Protein AF-A0A9X1F9C8-F1 (afdb_monomer_lite)

Structure (mmCIF, N/CA/C/O backbone):
data_AF-A0A9X1F9C8-F1
#
_entry.id   AF-A0A9X1F9C8-F1
#
loop_
_atom_site.group_PDB
_atom_site.id
_atom_site.type_symbol
_atom_site.label_atom_id
_atom_site.label_alt_id
_atom_site.label_comp_id
_atom_site.label_asym_id
_atom_site.label_entity_id
_atom_site.label_seq_id
_atom_site.pdbx_PDB_ins_code
_atom_site.Cartn_x
_atom_site.Cartn_y
_atom_site.Cartn_z
_atom_site.occupancy
_atom_site.B_iso_or_equiv
_atom_site.auth_seq_id
_atom_site.auth_comp_id
_atom_site.auth_asym_id
_atom_site.auth_atom_id
_atom_site.pdbx_PDB_model_num
ATOM 1 N N . MET A 1 1 ? 23.480 0.627 -14.653 1.00 69.06 1 MET A N 1
ATOM 2 C CA . MET A 1 1 ? 23.622 -0.669 -15.360 1.00 69.06 1 MET A CA 1
ATOM 3 C C . MET A 1 1 ? 22.426 -1.505 -14.966 1.00 69.06 1 MET A C 1
ATOM 5 O O . MET A 1 1 ? 22.136 -1.550 -13.777 1.00 69.06 1 MET A O 1
ATOM 9 N N . ALA A 1 2 ? 21.720 -2.094 -15.929 1.00 77.38 2 ALA A N 1
ATOM 10 C CA . ALA A 1 2 ? 20.571 -2.934 -15.624 1.00 77.38 2 ALA A CA 1
ATOM 11 C C . ALA A 1 2 ? 21.027 -4.300 -15.088 1.00 77.38 2 ALA A C 1
ATOM 13 O O . ALA A 1 2 ? 22.031 -4.846 -15.551 1.00 77.38 2 ALA A O 1
ATOM 14 N N . GLU A 1 3 ? 20.318 -4.809 -14.087 1.00 83.38 3 GLU A N 1
ATOM 15 C CA . GLU A 1 3 ? 20.556 -6.116 -13.477 1.00 83.38 3 GLU A CA 1
ATOM 16 C C . GLU A 1 3 ? 19.285 -6.961 -13.583 1.00 83.38 3 GLU A C 1
ATOM 18 O O . GLU A 1 3 ? 18.171 -6.435 -13.510 1.00 83.38 3 GLU A O 1
ATOM 23 N N . VAL A 1 4 ? 19.457 -8.269 -13.778 1.00 88.56 4 VAL A N 1
ATOM 24 C CA . VAL A 1 4 ? 18.351 -9.229 -13.747 1.00 88.56 4 VAL A CA 1
ATOM 25 C C . VAL A 1 4 ? 18.029 -9.537 -12.290 1.00 88.56 4 VAL A C 1
ATOM 27 O O . VAL A 1 4 ? 18.861 -10.090 -11.573 1.00 88.56 4 VAL A O 1
ATOM 30 N N . VAL A 1 5 ? 16.823 -9.180 -11.863 1.00 90.88 5 VAL A N 1
ATOM 31 C CA . VAL A 1 5 ? 16.334 -9.370 -10.494 1.00 90.88 5 VAL A CA 1
ATOM 32 C C . VAL A 1 5 ? 14.950 -10.009 -10.489 1.00 90.88 5 VAL A C 1
ATOM 34 O O . VAL A 1 5 ? 14.220 -10.000 -11.482 1.00 90.88 5 VAL A O 1
ATOM 37 N N . TYR A 1 6 ? 14.573 -10.523 -9.326 1.00 90.62 6 TYR A N 1
ATOM 38 C CA . TYR A 1 6 ? 13.283 -11.136 -9.054 1.00 90.62 6 TYR A CA 1
ATOM 39 C C . TYR A 1 6 ? 12.459 -10.195 -8.178 1.00 90.62 6 TYR A C 1
ATOM 41 O O . TYR A 1 6 ? 12.807 -9.914 -7.031 1.00 90.62 6 TYR A O 1
ATOM 49 N N . ILE A 1 7 ? 11.371 -9.675 -8.733 1.00 88.62 7 ILE A N 1
ATOM 50 C CA . ILE A 1 7 ? 10.540 -8.642 -8.119 1.00 88.62 7 ILE A CA 1
ATOM 51 C C . ILE A 1 7 ? 9.278 -9.289 -7.561 1.00 88.62 7 ILE A C 1
ATOM 53 O O . ILE A 1 7 ? 8.485 -9.869 -8.303 1.00 88.62 7 ILE A O 1
ATOM 57 N N . GLU A 1 8 ? 9.082 -9.170 -6.253 1.00 89.12 8 GLU A N 1
ATOM 58 C CA . GLU A 1 8 ? 7.899 -9.650 -5.548 1.00 89.12 8 GLU A CA 1
ATOM 59 C C . GLU A 1 8 ? 6.808 -8.578 -5.544 1.00 89.12 8 GLU A C 1
ATOM 61 O O . GLU A 1 8 ? 7.004 -7.462 -5.061 1.00 89.12 8 GLU A O 1
ATOM 66 N N . ILE A 1 9 ? 5.630 -8.935 -6.045 1.00 87.75 9 ILE A N 1
ATOM 67 C CA . ILE A 1 9 ? 4.462 -8.071 -6.186 1.00 87.75 9 ILE A CA 1
ATOM 68 C C . ILE A 1 9 ? 3.330 -8.647 -5.338 1.00 87.75 9 ILE A C 1
ATOM 70 O O . ILE A 1 9 ? 3.001 -9.828 -5.445 1.00 87.75 9 ILE A O 1
ATOM 74 N N . ASN A 1 10 ? 2.704 -7.819 -4.504 1.00 83.81 10 ASN A N 1
ATOM 75 C CA . ASN A 1 10 ? 1.563 -8.231 -3.687 1.00 83.81 10 ASN A CA 1
ATOM 76 C C . ASN A 1 10 ? 0.226 -8.144 -4.450 1.00 83.81 10 ASN A C 1
ATOM 78 O O . ASN A 1 10 ? 0.133 -7.595 -5.547 1.00 83.81 10 ASN A O 1
ATOM 82 N N . GLY A 1 11 ? -0.861 -8.599 -3.820 1.00 76.44 11 GLY A N 1
ATOM 83 C CA . GLY A 1 11 ? -2.193 -8.659 -4.440 1.00 76.44 11 GLY A CA 1
ATOM 84 C C . GLY A 1 11 ? -2.841 -7.311 -4.785 1.00 76.44 11 GLY A C 1
ATOM 85 O O . GLY A 1 11 ? -3.947 -7.290 -5.312 1.00 76.44 11 GLY A O 1
ATOM 86 N N . ASN A 1 12 ? -2.184 -6.189 -4.481 1.00 78.56 12 ASN A N 1
ATOM 87 C CA . ASN A 1 12 ? -2.592 -4.840 -4.884 1.00 78.56 12 ASN A CA 1
ATOM 88 C C . ASN A 1 12 ? -1.683 -4.272 -5.981 1.00 78.56 12 ASN A C 1
ATOM 90 O O . ASN A 1 12 ? -1.675 -3.062 -6.170 1.00 78.56 12 ASN A O 1
ATOM 94 N N . ASN A 1 13 ? -0.913 -5.127 -6.660 1.00 80.00 13 ASN A N 1
ATOM 95 C CA . ASN A 1 13 ? 0.020 -4.752 -7.718 1.00 80.00 13 ASN A CA 1
ATOM 96 C C . ASN A 1 13 ? 1.192 -3.865 -7.252 1.00 80.00 13 ASN A C 1
ATOM 98 O O . ASN A 1 13 ? 1.811 -3.191 -8.064 1.00 80.00 13 ASN A O 1
ATOM 102 N N . ILE A 1 14 ? 1.519 -3.884 -5.954 1.00 81.94 14 ILE A N 1
ATOM 103 C CA . ILE A 1 14 ? 2.641 -3.126 -5.381 1.00 81.94 14 ILE A CA 1
ATOM 104 C C . ILE A 1 14 ? 3.847 -4.040 -5.186 1.00 81.94 14 ILE A C 1
ATOM 106 O O . ILE A 1 14 ? 3.704 -5.145 -4.654 1.00 81.94 14 ILE A O 1
ATOM 110 N N . ILE A 1 15 ? 5.020 -3.549 -5.566 1.00 83.88 15 ILE A N 1
ATOM 111 C CA . ILE A 1 15 ? 6.319 -4.185 -5.378 1.00 83.88 15 ILE A CA 1
ATOM 112 C C . ILE A 1 15 ? 6.682 -4.125 -3.896 1.00 83.88 15 ILE A C 1
ATOM 114 O O . ILE A 1 15 ? 6.796 -3.051 -3.314 1.00 83.88 15 ILE A O 1
ATOM 118 N N . VAL A 1 16 ? 6.856 -5.284 -3.274 1.00 82.88 16 VAL A N 1
ATOM 119 C CA . VAL A 1 16 ? 7.151 -5.416 -1.837 1.00 82.88 16 VAL A CA 1
ATOM 120 C C . VAL A 1 16 ? 8.544 -5.965 -1.558 1.00 82.88 16 VAL A C 1
ATOM 122 O O . VAL A 1 16 ? 9.002 -5.910 -0.420 1.00 82.88 16 VAL A O 1
ATOM 125 N N . GLY A 1 17 ? 9.220 -6.484 -2.580 1.00 85.00 17 GLY A N 1
ATOM 126 C CA . GLY A 1 17 ? 10.547 -7.058 -2.446 1.00 85.00 17 GLY A CA 1
ATOM 127 C C . GLY A 1 17 ? 11.260 -7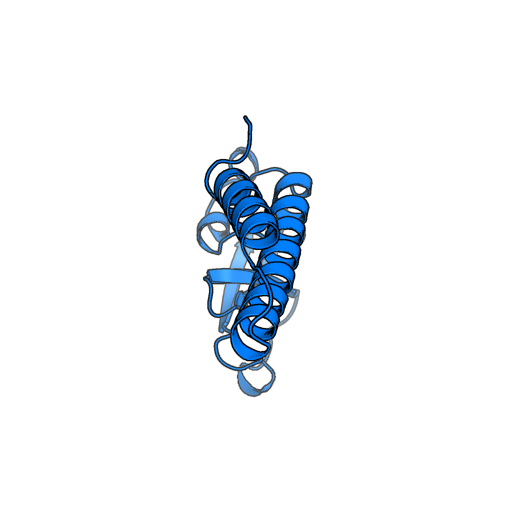.139 -3.785 1.00 85.00 17 GLY A C 1
ATOM 128 O O . GLY A 1 17 ? 10.632 -7.270 -4.835 1.00 85.00 17 GLY A O 1
ATOM 129 N N . VAL A 1 18 ? 12.581 -7.051 -3.727 1.00 87.81 18 VAL A N 1
ATOM 130 C CA . VAL A 1 18 ? 13.484 -7.200 -4.864 1.00 87.81 18 VAL A CA 1
ATOM 131 C C . VAL A 1 18 ? 14.599 -8.121 -4.412 1.00 87.81 18 VAL A C 1
ATOM 133 O O . VAL A 1 18 ? 15.224 -7.884 -3.378 1.00 87.81 18 VAL A O 1
ATOM 136 N N . HIS A 1 19 ? 14.823 -9.178 -5.179 1.00 87.69 19 HIS A N 1
ATOM 137 C CA . HIS A 1 19 ? 15.697 -10.276 -4.806 1.00 87.69 19 HIS A CA 1
ATOM 138 C C . HIS A 1 19 ? 16.674 -10.563 -5.940 1.00 87.69 19 HIS A C 1
ATOM 140 O O . HIS A 1 19 ? 16.318 -10.499 -7.114 1.00 87.69 19 HIS A O 1
ATOM 146 N N . SER A 1 20 ? 17.916 -10.884 -5.595 1.00 84.56 20 SER A N 1
ATOM 147 C CA . SER A 1 20 ? 18.959 -11.229 -6.569 1.00 84.56 20 SER A CA 1
ATOM 148 C C . SER A 1 20 ? 18.854 -12.672 -7.081 1.00 84.56 20 SER A C 1
ATOM 150 O O . SER A 1 20 ? 19.571 -13.056 -7.999 1.00 84.56 20 SER A O 1
ATOM 152 N N . GLU A 1 21 ? 17.993 -13.491 -6.474 1.00 85.56 21 GLU A N 1
ATOM 153 C CA . GLU A 1 21 ? 17.831 -14.915 -6.776 1.00 85.56 21 GLU A CA 1
ATOM 154 C C . GLU A 1 21 ? 16.347 -15.292 -6.851 1.00 85.56 21 GLU A C 1
ATOM 156 O O . GLU A 1 21 ? 15.503 -14.634 -6.236 1.00 85.56 21 GLU A O 1
ATOM 161 N N . ASP A 1 22 ? 16.044 -16.356 -7.602 1.00 84.25 22 ASP A N 1
ATOM 162 C CA . ASP A 1 22 ? 14.680 -16.857 -7.779 1.00 84.25 22 ASP A CA 1
ATOM 163 C C . ASP A 1 22 ? 14.086 -17.315 -6.441 1.00 84.25 22 ASP A C 1
ATOM 165 O O . ASP A 1 22 ? 14.720 -18.032 -5.658 1.00 84.25 22 ASP A O 1
ATOM 169 N N . ILE A 1 23 ? 12.838 -16.927 -6.195 1.00 80.69 23 ILE A N 1
ATOM 170 C CA . ILE A 1 23 ? 12.099 -17.300 -4.996 1.00 80.69 23 ILE A CA 1
ATOM 171 C C . ILE A 1 23 ? 10.988 -18.248 -5.385 1.00 80.69 23 ILE A C 1
ATOM 173 O O . ILE A 1 23 ? 10.064 -17.913 -6.124 1.00 80.69 23 ILE A O 1
ATOM 177 N N . ALA A 1 24 ? 11.020 -19.434 -4.780 1.00 78.00 24 ALA A N 1
ATOM 178 C CA . ALA A 1 24 ? 9.954 -20.400 -4.939 1.00 78.00 24 ALA A CA 1
ATOM 179 C C . ALA A 1 24 ? 8.606 -19.789 -4.520 1.00 78.00 24 ALA A C 1
ATOM 181 O O . ALA A 1 24 ? 8.388 -19.496 -3.344 1.00 78.00 24 ALA A O 1
ATOM 182 N N . ASN A 1 25 ? 7.662 -19.713 -5.463 1.00 70.69 25 ASN A N 1
ATOM 183 C CA . ASN A 1 25 ? 6.298 -19.215 -5.236 1.00 70.69 25 ASN A CA 1
ATOM 184 C C . ASN A 1 25 ? 5.581 -19.870 -4.037 1.00 70.69 25 ASN A C 1
ATOM 186 O O . ASN A 1 25 ? 4.692 -19.272 -3.442 1.00 70.69 25 ASN A O 1
ATOM 190 N N . ALA A 1 26 ? 5.974 -21.089 -3.648 1.00 71.31 26 ALA A N 1
ATOM 191 C CA . ALA A 1 26 ? 5.438 -21.793 -2.481 1.00 71.31 26 ALA A CA 1
ATOM 192 C C . ALA A 1 26 ? 5.783 -21.137 -1.127 1.00 71.31 26 ALA A C 1
ATOM 194 O O . ALA A 1 26 ? 5.148 -21.457 -0.123 1.00 71.31 26 ALA A O 1
ATOM 195 N N . LEU A 1 27 ? 6.790 -20.260 -1.088 1.00 78.00 27 LEU A N 1
ATOM 196 C CA . LEU A 1 27 ? 7.218 -19.526 0.106 1.00 78.00 27 LEU A CA 1
ATOM 197 C C . LEU A 1 27 ? 6.579 -18.136 0.207 1.00 78.00 27 LEU A C 1
ATOM 199 O O . LEU A 1 27 ? 6.708 -17.483 1.243 1.00 78.00 27 LEU A O 1
ATOM 203 N N . LEU A 1 28 ? 5.889 -17.689 -0.843 1.00 80.81 28 LEU A N 1
ATOM 204 C CA . LEU A 1 28 ? 5.283 -16.369 -0.890 1.00 80.81 28 LEU A CA 1
ATOM 205 C C . LEU A 1 28 ? 3.932 -16.345 -0.155 1.00 80.81 28 LEU A C 1
ATOM 207 O O . LEU A 1 28 ? 3.188 -17.334 -0.169 1.00 80.81 28 LEU A O 1
ATOM 211 N N . PRO A 1 29 ? 3.568 -15.213 0.470 1.00 80.94 29 PRO A N 1
ATOM 212 C CA . PRO A 1 29 ? 2.232 -15.018 1.020 1.00 80.94 29 PRO A CA 1
ATOM 213 C C . PRO A 1 29 ? 1.135 -15.187 -0.044 1.00 80.94 29 PRO A C 1
ATOM 215 O O . PRO A 1 29 ? 1.355 -14.990 -1.239 1.00 80.94 29 PRO A O 1
ATOM 218 N N . GLN A 1 30 ? -0.091 -15.514 0.380 1.00 77.44 30 GLN A N 1
ATOM 219 C CA . GLN A 1 30 ? -1.207 -15.620 -0.566 1.00 77.44 30 GLN A CA 1
ATOM 220 C C . GLN A 1 30 ? -1.424 -14.301 -1.323 1.00 77.44 30 GLN A C 1
ATOM 222 O O . GLN A 1 30 ? -1.445 -13.226 -0.722 1.00 77.44 30 GLN A O 1
ATOM 227 N N . ASN A 1 31 ? -1.652 -14.415 -2.635 1.00 82.06 31 ASN A N 1
ATOM 228 C CA . ASN A 1 31 ? -1.790 -13.306 -3.586 1.00 82.06 31 ASN A CA 1
ATOM 229 C C . ASN A 1 31 ? -0.502 -12.506 -3.831 1.00 82.06 31 ASN A C 1
ATOM 231 O O . ASN A 1 31 ? -0.587 -11.384 -4.319 1.00 82.06 31 ASN A O 1
ATOM 235 N N . HIS A 1 32 ? 0.668 -13.046 -3.495 1.00 84.62 32 HIS A N 1
ATOM 236 C CA . HIS A 1 32 ? 1.942 -12.510 -3.963 1.00 84.62 32 HIS A CA 1
ATOM 237 C C . HIS A 1 32 ? 2.397 -13.278 -5.205 1.00 84.62 32 HIS A C 1
ATOM 239 O O . HIS A 1 32 ? 2.062 -14.452 -5.380 1.00 84.62 32 HIS A O 1
ATOM 245 N N . ASN A 1 33 ? 3.139 -12.607 -6.075 1.00 88.00 33 ASN A N 1
ATOM 246 C CA . ASN A 1 33 ? 3.738 -13.197 -7.260 1.00 88.00 33 ASN A CA 1
ATOM 247 C C . ASN A 1 33 ? 5.148 -12.644 -7.448 1.00 88.00 33 ASN A C 1
ATOM 249 O O . ASN A 1 33 ? 5.397 -11.491 -7.107 1.00 88.00 33 ASN A O 1
ATOM 253 N N . VAL A 1 34 ? 6.045 -13.441 -8.015 1.00 89.38 34 VAL A N 1
ATOM 254 C CA . VAL A 1 34 ? 7.395 -13.000 -8.369 1.00 89.38 34 VAL A CA 1
ATOM 255 C C . VAL A 1 34 ? 7.526 -12.962 -9.883 1.00 89.38 34 VAL A C 1
ATOM 257 O O . VAL A 1 34 ? 7.060 -13.868 -10.579 1.00 89.38 34 VAL A O 1
ATOM 260 N N . ILE A 1 35 ? 8.139 -11.898 -10.393 1.00 89.06 35 ILE A N 1
ATOM 261 C CA . ILE A 1 35 ? 8.493 -11.775 -11.806 1.00 89.06 35 ILE A CA 1
ATOM 262 C C . ILE A 1 35 ? 9.988 -11.519 -11.958 1.00 89.06 35 ILE A C 1
ATOM 264 O O . ILE A 1 35 ? 10.583 -10.792 -11.169 1.00 89.06 35 ILE A O 1
ATOM 268 N N . GLU A 1 36 ? 10.583 -12.105 -12.987 1.00 90.56 36 GLU A N 1
ATOM 269 C CA . GLU A 1 36 ? 11.957 -11.820 -13.393 1.00 90.56 36 GLU A CA 1
ATOM 270 C C . GLU A 1 36 ? 11.956 -10.598 -14.319 1.00 90.56 36 GLU A C 1
ATOM 272 O O . GLU A 1 36 ? 11.192 -10.551 -15.290 1.00 90.56 36 GLU A O 1
ATOM 277 N N . ALA A 1 37 ? 12.779 -9.595 -14.013 1.00 86.19 37 ALA A N 1
ATOM 278 C CA . ALA A 1 37 ? 12.899 -8.384 -14.816 1.00 86.19 37 ALA A CA 1
ATOM 279 C C . ALA A 1 37 ? 14.337 -7.859 -14.833 1.00 86.19 37 ALA A C 1
ATOM 281 O O . ALA A 1 37 ? 15.052 -7.923 -13.835 1.00 86.19 37 ALA A O 1
ATOM 282 N N . GLU A 1 38 ? 14.740 -7.301 -15.974 1.00 88.50 38 GLU A N 1
ATOM 283 C CA . GLU A 1 38 ? 15.992 -6.563 -16.113 1.00 88.50 38 GLU A CA 1
ATOM 284 C C . GLU A 1 38 ? 15.718 -5.077 -15.865 1.00 88.50 38 GLU A C 1
ATOM 286 O O . GLU A 1 38 ? 15.001 -4.429 -16.630 1.00 88.50 38 GLU A O 1
ATOM 291 N N . VAL A 1 39 ? 16.256 -4.543 -14.771 1.00 84.94 39 VAL A N 1
ATOM 292 C CA . VAL A 1 39 ? 15.971 -3.177 -14.312 1.00 84.94 39 VAL A CA 1
ATOM 293 C C . VAL A 1 39 ? 17.235 -2.471 -13.859 1.00 84.94 39 VAL A C 1
ATOM 295 O O . VAL A 1 39 ? 18.108 -3.036 -13.208 1.00 84.94 39 VAL A O 1
ATOM 298 N N . GLU A 1 40 ? 17.322 -1.193 -14.208 1.00 80.94 40 GLU A N 1
ATOM 299 C CA . GLU A 1 40 ? 18.348 -0.289 -13.701 1.00 80.94 40 GLU A CA 1
ATOM 300 C C . GLU A 1 40 ? 17.923 0.233 -12.321 1.00 80.94 40 GLU A C 1
ATOM 302 O O . GLU A 1 40 ? 16.793 0.693 -12.181 1.00 80.94 40 GLU A O 1
ATOM 307 N N . GLU A 1 41 ? 18.790 0.105 -11.310 1.00 81.25 41 GLU A N 1
ATOM 308 C CA . GLU A 1 41 ? 18.525 0.452 -9.897 1.00 81.25 41 GLU A CA 1
ATOM 309 C C . GLU A 1 41 ? 17.250 -0.199 -9.324 1.00 81.25 41 GLU A C 1
ATOM 311 O O . GLU A 1 41 ? 16.226 0.460 -9.111 1.00 81.25 41 GLU A O 1
ATOM 316 N N . PRO A 1 42 ? 17.279 -1.519 -9.083 1.00 80.38 42 PRO A N 1
ATOM 317 C CA . PRO A 1 42 ? 16.087 -2.265 -8.703 1.00 80.38 42 PRO A CA 1
ATOM 318 C C . PRO A 1 42 ? 15.643 -1.978 -7.258 1.00 80.38 42 PRO A C 1
ATOM 320 O O . PRO A 1 42 ? 14.462 -2.054 -6.946 1.00 80.38 42 PRO A O 1
ATOM 323 N N . GLU A 1 43 ? 16.554 -1.558 -6.381 1.00 75.94 43 GLU A N 1
ATOM 324 C CA . GLU A 1 43 ? 16.264 -1.158 -4.996 1.00 75.94 43 GLU A CA 1
ATOM 325 C C . GLU A 1 43 ? 15.279 0.019 -4.870 1.00 75.94 43 GLU A C 1
ATOM 327 O O . GLU A 1 43 ? 14.512 0.073 -3.910 1.00 75.94 43 GLU A O 1
ATOM 332 N N . GLY A 1 44 ? 15.223 0.909 -5.867 1.00 74.62 44 GLY A N 1
ATOM 333 C CA . GLY A 1 44 ? 14.267 2.021 -5.918 1.00 74.62 44 GLY A CA 1
ATOM 334 C C . GLY A 1 44 ? 12.841 1.622 -6.319 1.00 74.62 44 GLY A C 1
ATOM 335 O O . GLY A 1 44 ? 11.963 2.478 -6.371 1.00 74.62 44 GLY A O 1
ATOM 336 N N . LEU A 1 45 ? 12.597 0.343 -6.628 1.00 78.94 45 LEU A N 1
ATOM 337 C CA . LEU A 1 45 ? 11.283 -0.151 -7.048 1.00 78.94 45 LEU A CA 1
ATOM 338 C C . LEU A 1 45 ? 10.379 -0.542 -5.877 1.00 78.94 45 LEU A C 1
ATOM 340 O O . LEU A 1 45 ? 9.165 -0.630 -6.047 1.00 78.94 45 LEU A O 1
ATOM 344 N N . VAL A 1 46 ? 10.943 -0.794 -4.696 1.00 82.19 46 VAL A N 1
ATOM 345 C CA . VAL A 1 46 ? 10.160 -1.221 -3.532 1.00 82.19 46 VAL A CA 1
ATOM 346 C C . VAL A 1 46 ? 9.181 -0.112 -3.128 1.00 82.19 46 VAL A C 1
ATOM 348 O O . VAL A 1 46 ? 9.558 1.048 -2.981 1.00 82.19 46 VAL A O 1
ATOM 351 N N . GLY A 1 47 ? 7.907 -0.473 -2.975 1.00 71.81 47 GLY A N 1
ATOM 352 C CA . GLY A 1 47 ? 6.806 0.447 -2.686 1.00 71.81 47 GLY A CA 1
ATOM 353 C C . GLY A 1 47 ? 6.108 1.023 -3.925 1.00 71.81 47 GLY A C 1
ATOM 354 O O . GLY A 1 47 ? 5.060 1.655 -3.781 1.00 71.81 47 GLY A O 1
ATOM 355 N N . LEU A 1 48 ? 6.627 0.788 -5.137 1.00 80.19 48 LEU A N 1
ATOM 356 C CA . LEU A 1 48 ? 6.001 1.224 -6.392 1.00 80.19 48 LEU A CA 1
ATOM 357 C C . LEU A 1 48 ? 4.977 0.223 -6.924 1.00 80.19 48 LEU A C 1
ATOM 359 O O . LEU A 1 48 ? 4.985 -0.957 -6.582 1.00 80.19 48 LEU A O 1
ATOM 363 N N . ASP A 1 49 ? 4.100 0.694 -7.809 1.00 81.81 49 ASP A N 1
ATOM 364 C CA . ASP A 1 49 ? 3.252 -0.189 -8.609 1.00 81.81 49 ASP A CA 1
ATOM 365 C C . ASP A 1 49 ? 4.096 -0.981 -9.626 1.00 81.81 49 ASP A C 1
ATOM 367 O O . ASP A 1 49 ? 5.074 -0.476 -10.180 1.00 81.81 49 ASP A O 1
ATOM 371 N N . ALA A 1 50 ? 3.702 -2.223 -9.906 1.00 82.25 50 ALA A N 1
ATOM 372 C CA . ALA A 1 50 ? 4.407 -3.112 -10.825 1.00 82.25 50 ALA A CA 1
ATOM 373 C C . ALA A 1 50 ? 4.522 -2.564 -12.262 1.00 82.25 50 ALA A C 1
ATOM 375 O O . ALA A 1 50 ? 5.388 -3.001 -13.017 1.00 82.25 50 ALA A O 1
ATOM 376 N N . SER A 1 51 ? 3.694 -1.591 -12.652 1.00 82.69 51 SER A N 1
ATOM 377 C CA . SER A 1 51 ? 3.826 -0.875 -13.930 1.00 82.69 51 SER A CA 1
ATOM 378 C C . SER A 1 51 ? 5.166 -0.145 -14.090 1.00 82.69 51 SER A C 1
ATOM 380 O O . SER A 1 51 ? 5.64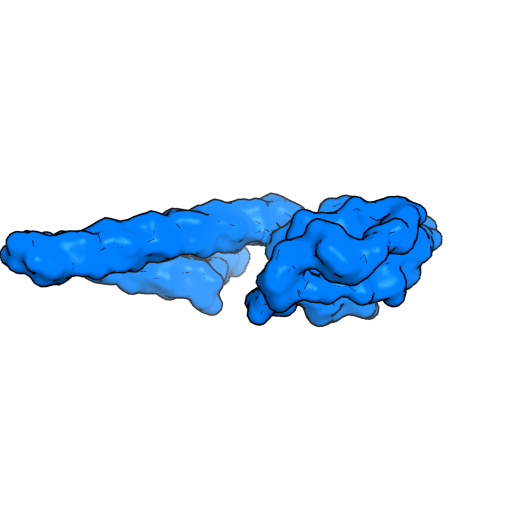2 0.005 -15.215 1.00 82.69 51 SER A O 1
ATOM 382 N N . PHE A 1 52 ? 5.825 0.238 -12.991 1.00 81.81 52 PHE A N 1
ATOM 383 C CA . PHE A 1 52 ? 7.115 0.937 -13.025 1.00 81.81 52 PHE A CA 1
ATOM 384 C C . PHE A 1 52 ? 8.318 0.022 -13.276 1.00 81.81 52 PHE A C 1
ATOM 386 O O . PHE A 1 52 ? 9.419 0.517 -13.515 1.00 81.81 52 PHE A O 1
ATOM 393 N N . ILE A 1 53 ? 8.124 -1.301 -13.281 1.00 83.69 53 ILE A N 1
ATOM 394 C CA . ILE A 1 53 ? 9.193 -2.276 -13.542 1.00 83.69 53 ILE A CA 1
ATOM 395 C C . ILE A 1 53 ? 9.760 -2.095 -14.953 1.00 83.69 53 ILE A C 1
ATOM 397 O O . ILE A 1 53 ? 10.960 -2.214 -15.162 1.00 83.69 53 ILE A O 1
ATOM 401 N N . THR A 1 54 ? 8.913 -1.761 -15.926 1.00 81.25 54 THR A N 1
ATOM 402 C CA . THR A 1 54 ? 9.336 -1.542 -17.318 1.00 81.25 54 THR A CA 1
ATOM 403 C C . THR A 1 54 ? 9.670 -0.086 -17.638 1.00 81.25 54 THR A C 1
ATOM 405 O O . THR A 1 54 ? 10.052 0.211 -18.769 1.00 81.25 54 THR A O 1
ATOM 408 N N . GLU A 1 55 ? 9.493 0.835 -16.687 1.00 79.56 55 GLU A N 1
ATOM 409 C CA . GLU A 1 55 ? 9.757 2.259 -16.901 1.00 79.56 55 GLU A CA 1
ATOM 410 C C . GLU A 1 55 ? 11.224 2.608 -16.628 1.00 79.56 55 GLU A C 1
ATOM 412 O O . GLU A 1 55 ? 11.906 2.015 -15.780 1.00 79.56 55 GLU A O 1
ATOM 417 N N . THR A 1 56 ? 11.704 3.604 -17.370 1.00 75.00 56 THR A N 1
ATOM 418 C CA . THR A 1 56 ? 13.052 4.147 -17.217 1.00 75.00 56 THR A CA 1
ATOM 419 C C . THR A 1 56 ? 13.189 4.884 -15.887 1.00 75.00 56 THR A C 1
ATOM 421 O O . THR A 1 56 ? 12.209 5.395 -15.341 1.00 75.00 56 THR A O 1
ATOM 424 N N . LEU A 1 57 ? 14.411 4.927 -15.348 1.00 71.81 57 LEU A N 1
ATOM 425 C CA . LEU A 1 57 ? 14.695 5.490 -14.024 1.00 71.81 57 LEU A CA 1
ATOM 426 C C . LEU A 1 57 ? 14.164 6.927 -13.864 1.00 71.81 57 LEU A C 1
ATOM 428 O O . LEU A 1 57 ? 13.628 7.266 -12.819 1.00 71.81 57 LEU A O 1
ATOM 432 N N . ASP A 1 58 ? 14.227 7.737 -14.924 1.00 74.25 58 ASP A N 1
ATOM 433 C CA . ASP A 1 58 ? 13.759 9.130 -14.979 1.00 74.25 58 ASP A CA 1
ATOM 434 C C . ASP A 1 58 ? 12.237 9.308 -14.871 1.00 74.25 58 ASP A C 1
ATOM 436 O O . ASP A 1 58 ? 11.761 10.424 -14.664 1.00 74.25 58 ASP A O 1
ATOM 440 N N . LYS A 1 59 ? 11.467 8.227 -15.014 1.00 74.31 59 LYS A N 1
ATOM 441 C CA . LYS A 1 59 ? 10.005 8.234 -14.886 1.00 74.31 59 LYS A CA 1
ATOM 442 C C . LYS A 1 59 ? 9.506 7.593 -13.599 1.00 74.31 59 LYS A C 1
ATOM 444 O O . LYS A 1 59 ? 8.296 7.584 -13.361 1.00 74.31 59 LYS A O 1
ATOM 449 N N . ARG A 1 60 ? 10.402 7.017 -12.797 1.00 72.06 60 ARG A N 1
ATOM 450 C CA . ARG A 1 60 ? 10.036 6.455 -11.499 1.00 72.06 60 ARG A CA 1
ATOM 451 C C . ARG A 1 60 ? 9.847 7.607 -10.512 1.00 72.06 60 A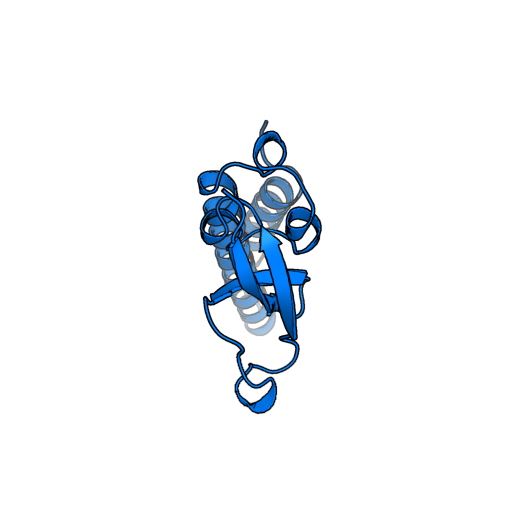RG A C 1
ATOM 453 O O . ARG A 1 60 ? 10.665 8.525 -10.512 1.00 72.06 60 ARG A O 1
ATOM 460 N N . PRO A 1 61 ? 8.778 7.596 -9.703 1.00 65.00 61 PRO A N 1
ATOM 461 C CA . PRO A 1 61 ? 8.642 8.584 -8.649 1.00 65.00 61 PRO A CA 1
ATOM 462 C C . PRO A 1 61 ? 9.738 8.358 -7.604 1.00 65.00 61 PRO A C 1
ATOM 464 O O . PRO A 1 61 ? 10.206 7.231 -7.416 1.00 65.00 61 PRO A O 1
ATOM 467 N N . ASP A 1 62 ? 10.172 9.438 -6.956 1.00 61.16 62 ASP A N 1
ATOM 468 C CA . ASP A 1 62 ? 11.255 9.379 -5.981 1.00 61.16 62 ASP A CA 1
ATOM 469 C C . ASP A 1 62 ? 10.909 8.377 -4.858 1.00 61.16 62 ASP A C 1
ATOM 471 O O . ASP A 1 62 ? 9.775 8.350 -4.375 1.00 61.16 62 ASP A O 1
ATOM 475 N N . PRO A 1 63 ? 11.865 7.567 -4.363 1.00 53.62 63 PRO A N 1
ATOM 476 C CA . PRO A 1 63 ? 11.606 6.548 -3.333 1.00 53.62 63 PRO A CA 1
ATOM 477 C C . PRO A 1 63 ? 11.039 7.126 -2.019 1.00 53.62 63 PRO A C 1
ATOM 479 O O . PRO A 1 63 ? 10.409 6.422 -1.219 1.00 53.62 63 PRO A O 1
ATOM 482 N N . VAL A 1 64 ? 11.225 8.430 -1.796 1.00 53.62 64 VAL A N 1
ATOM 483 C CA . VAL A 1 64 ? 10.618 9.178 -0.686 1.00 53.62 64 VAL A CA 1
ATOM 484 C C . VAL A 1 64 ? 9.089 9.241 -0.822 1.00 53.62 64 VAL A C 1
ATOM 486 O O . VAL A 1 64 ? 8.387 9.088 0.181 1.00 53.62 64 VAL A O 1
ATOM 489 N N . ASP A 1 65 ? 8.566 9.378 -2.041 1.00 54.19 65 ASP A N 1
ATOM 490 C CA . ASP A 1 65 ? 7.127 9.430 -2.317 1.00 54.19 65 ASP A CA 1
ATOM 491 C C . ASP A 1 65 ? 6.465 8.057 -2.143 1.00 54.19 65 ASP A C 1
ATOM 493 O O . ASP A 1 65 ? 5.367 7.959 -1.588 1.00 54.19 65 ASP A O 1
ATOM 497 N N . SER A 1 66 ? 7.164 6.978 -2.508 1.00 53.94 66 SER A N 1
ATOM 498 C CA . SER A 1 66 ? 6.718 5.588 -2.302 1.00 53.94 66 SER A CA 1
ATOM 499 C C . SER A 1 66 ? 6.561 5.259 -0.817 1.00 53.94 66 SER A C 1
ATOM 501 O O . SER A 1 66 ? 5.538 4.722 -0.386 1.00 53.94 66 SER A O 1
ATOM 503 N N . THR A 1 67 ? 7.538 5.674 -0.005 1.00 64.31 67 THR A N 1
ATOM 504 C CA . THR A 1 67 ? 7.502 5.492 1.455 1.00 64.31 67 THR A CA 1
ATOM 505 C C . THR A 1 67 ? 6.356 6.291 2.082 1.00 64.31 67 THR A C 1
ATOM 507 O O . THR A 1 67 ? 5.689 5.828 3.012 1.00 64.31 67 THR A O 1
ATOM 510 N N . LEU A 1 68 ? 6.091 7.497 1.570 1.00 66.12 68 LEU A N 1
ATOM 511 C CA . LEU A 1 68 ? 4.990 8.337 2.029 1.00 66.12 68 LEU A CA 1
ATOM 512 C C . LEU A 1 68 ? 3.627 7.720 1.682 1.00 66.12 68 LEU A C 1
ATOM 514 O O . LEU A 1 68 ? 2.742 7.686 2.540 1.00 66.12 68 LEU A O 1
ATOM 518 N N . ALA A 1 69 ? 3.469 7.181 0.473 1.00 65.88 69 ALA A N 1
ATOM 519 C CA . ALA A 1 69 ? 2.254 6.492 0.048 1.00 65.88 69 ALA A CA 1
ATOM 520 C C . ALA A 1 69 ? 1.980 5.237 0.897 1.00 65.88 69 ALA A C 1
ATOM 522 O O . ALA A 1 69 ? 0.842 5.004 1.320 1.00 65.88 69 ALA A O 1
ATOM 523 N N . GLU A 1 70 ? 3.009 4.453 1.222 1.00 69.50 70 GLU A N 1
ATOM 524 C CA . GLU A 1 70 ? 2.888 3.306 2.129 1.00 69.50 70 GLU A CA 1
ATOM 525 C C . GLU A 1 70 ? 2.515 3.722 3.556 1.00 69.50 70 GLU A C 1
ATOM 527 O O . GLU A 1 70 ? 1.642 3.106 4.182 1.00 69.50 70 GLU A O 1
ATOM 532 N N . LEU A 1 71 ? 3.117 4.802 4.062 1.00 72.38 71 LEU A N 1
ATOM 533 C CA . LEU A 1 71 ? 2.801 5.360 5.375 1.00 72.38 71 LEU A CA 1
ATOM 534 C C . LEU A 1 71 ? 1.338 5.827 5.440 1.00 72.38 71 LEU A C 1
ATOM 536 O O . LEU A 1 71 ? 0.614 5.481 6.380 1.00 72.38 71 LEU A O 1
ATOM 540 N N . GLN A 1 72 ? 0.882 6.553 4.417 1.00 75.12 72 GLN A N 1
ATOM 541 C CA . GLN A 1 72 ? -0.498 7.028 4.291 1.00 75.12 72 GLN A CA 1
ATOM 542 C C . GLN A 1 72 ? -1.485 5.862 4.180 1.00 75.12 72 GLN A C 1
ATOM 544 O O . GLN A 1 72 ? -2.514 5.846 4.860 1.00 75.12 72 GLN A O 1
ATOM 549 N N . ARG A 1 73 ? -1.154 4.828 3.402 1.00 77.44 73 ARG A N 1
ATOM 550 C CA . ARG A 1 73 ? -1.963 3.606 3.297 1.00 77.44 73 ARG A CA 1
ATOM 551 C C . ARG A 1 73 ? -2.062 2.871 4.637 1.00 77.44 73 ARG A C 1
ATOM 553 O O . ARG A 1 73 ? -3.140 2.396 5.006 1.00 77.44 73 ARG A O 1
ATOM 560 N N . GLY A 1 74 ? -0.965 2.800 5.391 1.00 75.19 74 GLY A N 1
ATOM 561 C CA . GLY A 1 74 ? -0.941 2.241 6.743 1.00 75.19 74 GLY A CA 1
ATOM 562 C C . GLY A 1 74 ? -1.825 3.019 7.724 1.00 75.19 74 GLY A C 1
ATOM 563 O O . GLY A 1 74 ? -2.569 2.412 8.500 1.00 75.19 74 GLY A O 1
ATOM 564 N N . GLN A 1 75 ? -1.793 4.351 7.657 1.00 79.31 75 GLN A N 1
ATOM 565 C CA . GLN A 1 75 ? -2.646 5.234 8.460 1.00 79.31 75 GLN A CA 1
ATOM 566 C C . GLN A 1 75 ? -4.130 5.074 8.108 1.00 79.31 75 GLN A C 1
ATOM 568 O O . GLN A 1 75 ? -4.946 4.874 9.009 1.00 79.31 75 GLN A O 1
ATOM 573 N N . LEU A 1 76 ? -4.473 5.048 6.816 1.00 84.19 76 LEU A N 1
ATOM 574 C CA . LEU A 1 76 ? -5.839 4.801 6.343 1.00 84.19 76 LEU A CA 1
ATOM 575 C C . LEU A 1 76 ? -6.384 3.463 6.841 1.00 84.19 76 LEU A C 1
ATOM 577 O O . LEU A 1 76 ? -7.517 3.388 7.315 1.00 84.19 76 LEU A O 1
ATOM 581 N N . ARG A 1 77 ? -5.572 2.403 6.798 1.00 80.69 77 ARG A N 1
ATOM 582 C CA . ARG A 1 77 ? -5.986 1.086 7.296 1.00 80.69 77 ARG A CA 1
ATOM 583 C C . ARG A 1 77 ? -6.275 1.105 8.798 1.00 80.69 77 ARG A C 1
ATOM 585 O O . ARG A 1 77 ? -7.246 0.487 9.224 1.00 80.69 77 ARG A O 1
ATOM 592 N N . ARG A 1 78 ? -5.467 1.810 9.598 1.00 82.31 78 ARG A N 1
ATOM 593 C CA . ARG A 1 78 ? -5.708 1.955 11.045 1.00 82.31 78 ARG A CA 1
ATOM 594 C C . ARG A 1 78 ? -7.001 2.713 11.328 1.00 82.31 78 ARG A C 1
ATOM 596 O O . ARG A 1 78 ? -7.834 2.195 12.063 1.00 82.31 78 ARG A O 1
ATOM 603 N N . LEU A 1 79 ? -7.189 3.869 10.692 1.00 86.06 79 LEU A N 1
ATOM 604 C CA . LEU A 1 79 ? -8.402 4.680 10.835 1.00 86.06 79 LEU A CA 1
ATOM 605 C C . LEU A 1 79 ? -9.659 3.918 10.407 1.00 86.06 79 LEU A C 1
ATOM 607 O O . LEU A 1 79 ? -10.679 3.995 11.081 1.00 86.06 79 LEU A O 1
ATOM 611 N N . SER A 1 80 ? -9.584 3.124 9.337 1.00 86.75 80 SER A N 1
ATOM 612 C CA . SER A 1 80 ? -10.701 2.278 8.906 1.00 86.75 80 SER A CA 1
ATOM 613 C C . SER A 1 80 ? -11.076 1.211 9.941 1.00 86.75 80 SER A C 1
ATOM 615 O O . SER A 1 80 ? -12.263 0.961 10.136 1.00 86.75 80 SER A O 1
ATOM 617 N N . ILE A 1 81 ? -10.094 0.583 10.598 1.00 85.19 81 ILE A N 1
ATOM 618 C CA . ILE A 1 81 ? -10.345 -0.411 11.656 1.00 85.19 81 ILE A CA 1
ATOM 619 C C . ILE A 1 81 ? -10.940 0.266 12.895 1.00 85.19 81 ILE A C 1
ATOM 621 O O . ILE A 1 81 ? -11.870 -0.266 13.498 1.00 85.19 81 ILE A O 1
ATOM 625 N N . GLU A 1 82 ? -10.418 1.435 13.265 1.00 88.31 82 GLU A N 1
ATOM 626 C CA . GLU A 1 82 ? -10.923 2.225 14.390 1.00 88.31 82 GLU A CA 1
ATOM 627 C C . GLU A 1 82 ? -12.373 2.659 14.153 1.00 88.31 82 GLU A C 1
ATOM 629 O O . GLU A 1 82 ? -13.219 2.455 15.018 1.00 88.31 82 GLU A O 1
ATOM 634 N N . LEU A 1 83 ? -12.693 3.142 12.950 1.00 89.31 83 LEU A N 1
ATOM 635 C CA . LEU A 1 83 ? -14.058 3.484 12.553 1.00 89.31 83 LEU A CA 1
ATOM 636 C C . LEU A 1 83 ? -15.009 2.287 12.635 1.00 89.31 83 LEU A C 1
ATOM 638 O O . LEU A 1 83 ? -16.083 2.411 13.218 1.00 89.31 83 LEU A O 1
ATOM 642 N N . ASP A 1 84 ? -14.621 1.125 12.103 1.00 90.06 84 ASP A N 1
ATOM 643 C CA . ASP A 1 84 ? -15.448 -0.088 12.189 1.00 90.06 84 ASP A CA 1
ATOM 644 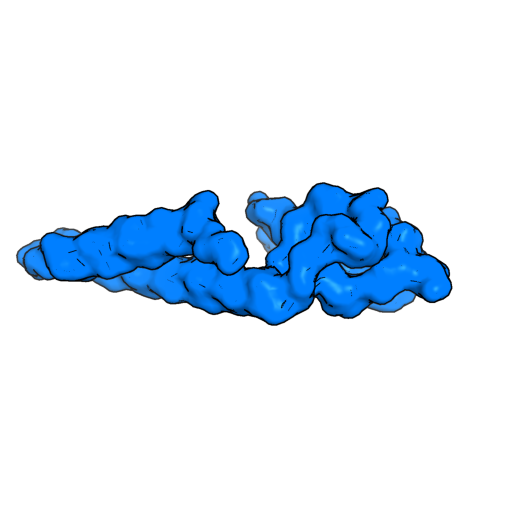C C . ASP A 1 84 ? -15.702 -0.496 13.651 1.00 90.06 84 ASP A C 1
ATOM 646 O O . ASP A 1 84 ? -16.818 -0.870 14.016 1.00 90.06 84 ASP A O 1
ATOM 650 N N . LEU A 1 85 ? -14.696 -0.364 14.521 1.00 90.81 85 LEU A N 1
ATOM 651 C CA . LEU A 1 85 ? -14.848 -0.625 15.951 1.00 90.81 85 LEU A CA 1
ATOM 652 C C . LEU A 1 85 ? -15.804 0.374 16.618 1.00 90.81 85 LEU A C 1
ATOM 654 O O . LEU A 1 85 ? -16.706 -0.048 17.339 1.00 90.81 85 LEU A O 1
ATOM 658 N N . MET A 1 86 ? -15.650 1.672 16.354 1.00 91.69 86 MET A N 1
ATOM 659 C CA . MET A 1 86 ? -16.511 2.723 16.908 1.00 91.69 86 MET A CA 1
ATOM 660 C C . MET A 1 86 ? -17.971 2.549 16.479 1.00 91.69 86 MET A C 1
ATOM 662 O O . MET A 1 86 ? -18.867 2.626 17.319 1.00 91.69 86 MET A O 1
ATOM 666 N N . VAL A 1 87 ? -18.220 2.221 15.204 1.00 91.69 87 VAL A N 1
ATOM 667 C CA . VAL A 1 87 ? -19.571 1.900 14.709 1.00 91.69 87 VAL A CA 1
ATOM 668 C C . VAL A 1 87 ? -20.170 0.733 15.493 1.00 91.69 87 VAL A C 1
ATOM 670 O O . VAL A 1 87 ? -21.323 0.803 15.918 1.00 91.69 87 VAL A O 1
ATOM 673 N N . ARG A 1 88 ? -19.396 -0.334 15.726 1.00 91.56 88 ARG A N 1
ATOM 674 C CA . ARG A 1 88 ? -19.858 -1.506 16.493 1.00 91.56 88 ARG A CA 1
ATOM 675 C C . ARG A 1 88 ? -20.129 -1.190 17.961 1.00 91.56 88 ARG A C 1
ATOM 677 O O . ARG A 1 88 ? -21.010 -1.809 18.553 1.00 91.56 88 ARG A O 1
ATOM 684 N N . LEU A 1 89 ? -19.380 -0.256 18.540 1.00 92.19 89 LEU A N 1
ATOM 685 C CA . LEU A 1 89 ? -19.556 0.208 19.916 1.00 92.19 89 LEU A CA 1
ATOM 686 C C . LEU A 1 89 ? -20.650 1.282 20.051 1.00 92.19 89 LEU A C 1
ATOM 688 O O . LEU A 1 89 ? -21.014 1.635 21.171 1.00 92.19 89 LEU A O 1
ATOM 692 N N . GLY A 1 90 ? -21.209 1.765 18.935 1.00 90.25 90 GLY A N 1
ATOM 693 C CA . GLY 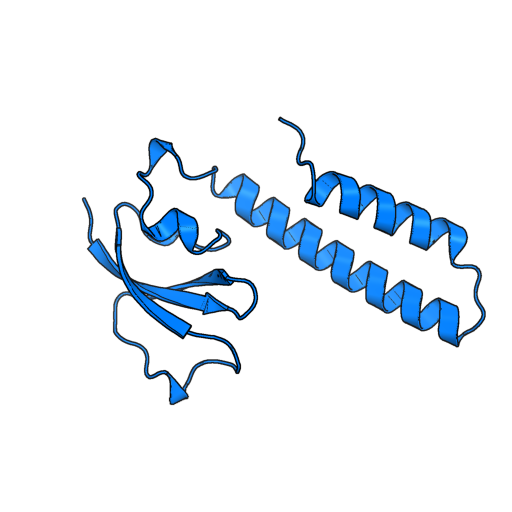A 1 90 ? -22.207 2.836 18.927 1.00 90.25 90 GLY A CA 1
ATOM 694 C C . GLY A 1 90 ? -21.631 4.203 19.308 1.00 90.25 90 GLY A C 1
ATOM 695 O O . GLY A 1 90 ? -22.368 5.057 19.800 1.00 90.25 90 GLY A O 1
ATOM 696 N N . GLU A 1 91 ? -20.326 4.400 19.120 1.00 91.19 91 GLU A N 1
ATOM 697 C CA . GLU A 1 91 ? -19.642 5.669 19.366 1.00 91.19 91 GLU A CA 1
ATOM 698 C C . GLU A 1 91 ? -19.820 6.641 18.187 1.00 91.19 91 GLU A C 1
ATOM 700 O O . GLU A 1 91 ? -20.076 6.237 17.051 1.00 91.19 91 GLU A O 1
ATOM 705 N N . ASP A 1 92 ? -19.687 7.943 18.454 1.00 89.38 92 ASP A N 1
ATOM 706 C CA . ASP A 1 92 ? -19.756 8.974 17.414 1.00 89.38 92 ASP A CA 1
ATOM 707 C C . ASP A 1 92 ? -18.508 8.929 16.523 1.00 89.38 92 ASP A C 1
ATOM 709 O O . ASP A 1 92 ? -17.391 9.210 16.956 1.00 89.38 92 ASP A O 1
ATOM 713 N N . THR A 1 93 ? -18.710 8.598 15.252 1.00 89.69 93 THR A N 1
ATOM 714 C CA . THR A 1 93 ? -17.649 8.429 14.256 1.00 89.69 93 THR A CA 1
ATOM 715 C C . THR A 1 93 ? -17.361 9.683 13.444 1.00 89.69 93 THR A C 1
ATOM 717 O O . THR A 1 93 ? -16.409 9.686 12.665 1.00 89.69 93 THR A O 1
ATOM 720 N N . THR A 1 94 ? -18.125 10.765 13.623 1.00 88.31 94 THR A N 1
ATOM 721 C CA . THR A 1 94 ? -18.105 11.939 12.732 1.00 88.31 94 THR A CA 1
ATOM 722 C C . THR A 1 94 ? -16.701 12.529 12.563 1.00 88.31 94 THR A C 1
ATOM 724 O O . THR A 1 94 ? -16.260 12.792 11.444 1.00 88.31 94 THR A O 1
ATOM 727 N N . ALA A 1 95 ? -15.962 12.690 13.665 1.00 85.19 95 ALA A N 1
ATOM 728 C CA . ALA A 1 95 ? -14.613 13.257 13.638 1.00 85.19 95 ALA A CA 1
ATOM 729 C C . ALA A 1 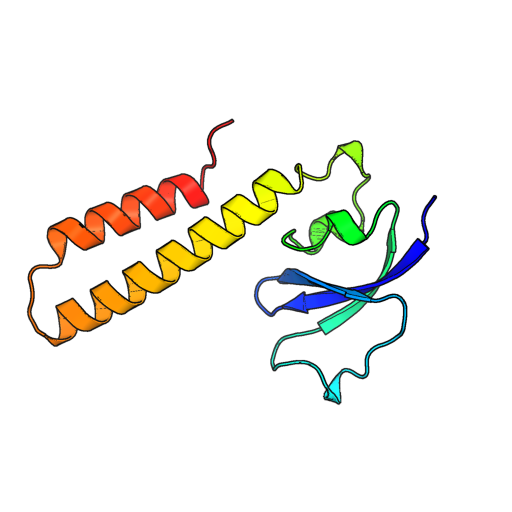95 ? -13.591 12.325 12.966 1.00 85.19 95 ALA A C 1
ATOM 731 O O . ALA A 1 95 ? -12.775 12.774 12.161 1.00 85.19 95 ALA A O 1
ATOM 732 N N . LYS A 1 96 ? -13.655 11.021 13.261 1.00 84.12 96 LYS A N 1
ATOM 733 C CA . LYS A 1 96 ? -12.752 10.021 12.675 1.00 84.12 96 LYS A CA 1
ATOM 734 C C . LYS A 1 96 ? -13.040 9.762 11.202 1.00 84.12 96 LYS A C 1
ATOM 736 O O . LYS A 1 96 ? -12.113 9.519 10.434 1.00 84.12 96 LYS A O 1
ATOM 741 N N . GLN A 1 97 ? -14.299 9.879 10.790 1.00 80.44 97 GLN A N 1
ATOM 742 C CA . GLN A 1 97 ? -14.696 9.747 9.395 1.00 80.44 97 GLN A CA 1
ATOM 743 C C . GLN A 1 97 ? -14.136 10.910 8.570 1.00 80.44 97 GLN A C 1
ATOM 745 O O . GLN A 1 97 ? -13.556 10.682 7.513 1.00 80.44 97 GLN A O 1
ATOM 750 N N . ALA A 1 98 ? -14.205 12.137 9.098 1.00 87.06 98 ALA A N 1
ATOM 751 C CA . ALA A 1 98 ? -13.602 13.305 8.460 1.00 87.06 98 ALA A CA 1
ATOM 752 C C . ALA A 1 98 ? -12.069 13.188 8.339 1.00 87.06 98 ALA A C 1
ATOM 754 O O . ALA A 1 98 ? -11.501 13.562 7.314 1.00 87.06 98 ALA A O 1
ATOM 755 N N . GLU A 1 99 ? -11.402 12.642 9.362 1.00 84.94 99 GLU A N 1
ATOM 756 C CA . GLU A 1 99 ? -9.958 12.369 9.339 1.00 84.94 99 GLU A CA 1
ATOM 757 C C . GLU A 1 99 ? -9.596 11.342 8.252 1.00 84.94 99 GLU A C 1
ATOM 759 O O . GLU A 1 99 ? -8.678 11.568 7.459 1.00 84.94 99 GLU A O 1
ATOM 764 N N . PHE A 1 100 ? -10.361 10.250 8.158 1.00 87.19 100 PHE A N 1
ATOM 765 C CA . PHE A 1 100 ? -10.190 9.237 7.118 1.00 87.19 100 PHE A CA 1
ATOM 766 C C . PHE A 1 100 ? -10.406 9.808 5.710 1.00 87.19 100 PHE A C 1
ATOM 768 O O . PHE A 1 100 ? -9.594 9.559 4.820 1.00 87.19 100 PHE A O 1
ATOM 775 N N . ASP A 1 101 ? -11.459 10.599 5.503 1.00 82.75 101 ASP A N 1
ATOM 776 C CA . ASP A 1 101 ? -11.771 11.185 4.197 1.00 82.75 101 ASP A CA 1
ATOM 777 C C . ASP A 1 101 ? -10.702 12.197 3.750 1.00 82.75 101 ASP A C 1
ATOM 779 O O . ASP A 1 101 ? -10.334 12.228 2.572 1.00 82.75 101 ASP A O 1
ATOM 783 N N . ALA A 1 102 ? -10.144 12.976 4.684 1.00 83.75 102 ALA A N 1
ATOM 784 C CA . ALA A 1 102 ? -9.041 13.894 4.407 1.00 83.75 102 ALA A CA 1
ATOM 785 C C . ALA A 1 102 ? -7.770 13.145 3.971 1.00 83.75 102 ALA A C 1
ATOM 787 O O . ALA A 1 102 ? -7.212 13.442 2.914 1.00 83.75 102 ALA A O 1
ATOM 788 N N . LEU A 1 103 ? -7.360 12.127 4.736 1.00 81.31 103 LEU A N 1
ATOM 789 C CA . LEU A 1 103 ? -6.209 11.277 4.406 1.00 81.31 103 LEU A CA 1
ATOM 790 C C . LEU A 1 103 ? -6.406 10.519 3.092 1.00 81.31 103 LEU A C 1
ATOM 792 O O . LEU A 1 103 ? -5.467 10.375 2.311 1.00 81.31 103 LEU A O 1
ATOM 796 N N . LYS A 1 104 ? -7.631 10.064 2.819 1.00 79.00 104 LYS A N 1
ATOM 797 C CA . LYS A 1 104 ? -7.966 9.365 1.578 1.00 79.00 104 LYS A CA 1
ATOM 798 C C . LYS A 1 104 ? -7.808 10.293 0.383 1.00 79.00 104 LYS A C 1
ATOM 800 O O . LYS A 1 104 ? -7.279 9.866 -0.637 1.00 79.00 104 LYS A O 1
ATOM 805 N N . ASN A 1 105 ? -8.226 11.549 0.514 1.00 78.75 105 ASN A N 1
ATOM 806 C CA . ASN A 1 105 ? -8.065 12.539 -0.543 1.00 78.75 105 ASN A CA 1
ATOM 807 C C . ASN A 1 105 ? -6.583 12.846 -0.805 1.00 78.75 105 ASN A C 1
ATOM 809 O O . ASN A 1 105 ? -6.175 12.879 -1.957 1.00 78.75 105 ASN A O 1
ATOM 813 N N . THR A 1 106 ? -5.759 12.981 0.239 1.00 73.25 106 THR A N 1
ATOM 814 C CA . THR A 1 106 ? -4.304 13.170 0.086 1.00 73.25 106 THR A CA 1
ATOM 815 C C . THR A 1 106 ? -3.619 11.963 -0.553 1.00 73.25 106 THR A C 1
ATOM 817 O O . THR A 1 106 ? -2.732 12.137 -1.377 1.00 73.25 106 THR A O 1
ATOM 820 N N . TYR A 1 107 ? -4.048 10.746 -0.222 1.00 67.88 107 TYR A N 1
ATOM 821 C CA . TYR A 1 107 ? -3.525 9.530 -0.847 1.00 67.88 107 TYR A CA 1
ATOM 822 C C . TYR A 1 107 ? -3.942 9.396 -2.322 1.00 67.88 107 TYR A C 1
ATOM 824 O O . TYR A 1 107 ? -3.166 8.935 -3.151 1.00 67.88 107 TYR A O 1
ATOM 832 N N . GLN A 1 108 ? -5.175 9.788 -2.661 1.00 70.38 108 GLN A N 1
ATOM 833 C CA . GLN A 1 108 ? -5.695 9.722 -4.034 1.00 70.38 108 GLN A CA 1
ATOM 834 C C . GLN A 1 108 ? -5.200 10.872 -4.922 1.00 70.38 108 GLN A C 1
ATOM 836 O O . GLN A 1 108 ? -5.094 10.692 -6.130 1.00 70.38 108 GLN A O 1
ATOM 841 N N . ASN A 1 109 ? -4.905 12.027 -4.325 1.00 68.62 109 ASN A N 1
ATOM 842 C CA . ASN A 1 109 ? -4.347 13.213 -4.964 1.00 68.62 109 ASN A CA 1
ATOM 843 C C . ASN A 1 109 ? -3.167 13.718 -4.120 1.00 68.62 109 ASN A C 1
ATOM 845 O O . ASN A 1 109 ? -3.339 14.660 -3.333 1.00 68.62 109 ASN A O 1
ATOM 849 N N . PRO A 1 110 ? -1.984 13.095 -4.246 1.00 59.44 110 PRO A N 1
ATOM 850 C CA . PRO A 1 110 ? -0.796 13.608 -3.586 1.00 59.44 110 PRO A CA 1
ATOM 851 C C . PRO A 1 110 ? -0.521 15.043 -4.072 1.00 59.44 110 PRO A C 1
ATOM 853 O O . PRO A 1 110 ? -0.744 15.344 -5.251 1.00 59.44 110 PRO A O 1
ATOM 856 N N . PRO A 1 111 ? -0.119 15.964 -3.176 1.00 52.47 111 PRO A N 1
ATOM 857 C CA . PRO A 1 111 ? 0.272 17.309 -3.581 1.00 52.47 111 PRO A CA 1
ATOM 858 C C . PRO A 1 111 ? 1.440 17.246 -4.588 1.00 52.47 111 PRO A C 1
ATOM 860 O O . PRO A 1 111 ? 2.236 16.312 -4.506 1.00 52.47 111 PRO A O 1
ATOM 863 N N . PRO A 1 112 ? 1.503 18.197 -5.541 1.00 47.19 112 PRO A N 1
ATOM 864 C CA . PRO A 1 112 ? 2.516 18.225 -6.596 1.00 47.19 112 PRO A CA 1
ATOM 865 C C . PRO A 1 112 ? 3.931 18.484 -6.075 1.00 47.19 112 PRO A C 1
ATOM 867 O O . PRO A 1 112 ? 4.063 19.068 -4.971 1.00 47.19 112 PRO A O 1
#

Sequence (112 aa):
MAEVVYIEINGNNIIVGVHSEDIANALLPQNHNVIEAEVEEPEGLVGLDASFITETLDKRPDPVDSTLAELQRGQLRRLSIELDLMVRLGEDTTAKQAEFDALKNTYQNPPP

Organism: NCBI:txid2828330

Foldseek 3Di:
DWAWWKFKAAQVQATADIGNDDDDPVPDDPRIDIDIATDDPCVLRHLHGNVCRPPHPVPRPGSVVSVVLVVLVVVLVVLVVVLVVCVVVVHDCVVSVVVNVVSVCCSVPPDD

pLDDT: mean 79.61, std 9.71, range [47.19, 92.19]

Secondary structure (DSSP, 8-state):
-EEEEEEEE-TTSBEEEEESS---GGGSPTT-EEEEEEEESGGGGTTSBGGGGGS-GGGSPPHHHHHHHHHHHHHHHHHHHHHHHHHHHT---HHHHHHHHHHHHHHHS---

Radius of gyration: 17.5 Å; chains: 1; bounding box: 46×40×37 Å